Protein AF-W4GKX1-F1 (afdb_monomer)

pLDDT: mean 70.77, std 16.5, range [42.03, 93.0]

Radius of gyration: 24.76 Å; Cα contacts (8 Å, |Δi|>4): 48; chains: 1; bounding box: 85×24×41 Å

Sequence (98 aa):
MPSAQGYALCCTLLSAFGIIFLTSVGLMIQTQPEYIKSLNVTSSAPVYEGAALYAVCLVASIAVLYLKAGPVVEKYPNVPLSEQIDGVTNEKTPLLSR

Foldseek 3Di:
DDDPLNVLVVLLVVLVVLLVVLVVVLVCCVPPVPVCVVVPPPHSVVSVVSSVVSVVSNVVSVVVCCVVCPPDPPPPPPPPPVVVVVVVVVVPDPPDDD

Solvent-accessible surface area (backbone atoms only — not comparable to full-atom values): 5772 Å² total; per-residue (Å²): 130,88,51,77,64,56,55,35,51,50,47,30,52,54,19,53,52,44,28,56,51,27,49,52,50,27,48,48,48,70,76,44,55,77,82,33,67,85,68,75,63,89,64,45,61,68,38,49,53,50,20,50,52,25,50,52,50,25,53,52,27,47,50,52,47,50,74,73,58,54,80,84,70,73,80,64,76,87,66,60,75,64,61,64,51,56,60,63,53,59,79,76,51,88,74,87,75,130

Structure (mmCIF, N/CA/C/O backbone):
data_AF-W4GKX1-F1
#
_entry.id   AF-W4GKX1-F1
#
loop_
_atom_site.group_PDB
_atom_site.id
_atom_site.type_symbol
_atom_site.label_atom_id
_atom_site.label_alt_id
_atom_site.label_comp_id
_atom_site.label_asym_id
_atom_site.label_entity_id
_atom_site.label_seq_id
_atom_site.pdbx_PDB_ins_code
_atom_site.Cartn_x
_atom_site.Cartn_y
_atom_site.Cartn_z
_atom_site.occupancy
_atom_site.B_iso_or_equiv
_atom_site.auth_seq_id
_atom_site.auth_comp_id
_atom_site.auth_asym_id
_atom_site.auth_atom_id
_atom_site.pdbx_PDB_model_num
ATOM 1 N N . MET A 1 1 ? 17.997 16.138 -10.636 1.00 44.41 1 MET A N 1
ATOM 2 C CA . MET A 1 1 ? 16.570 15.774 -10.770 1.00 44.41 1 MET A CA 1
ATOM 3 C C . MET A 1 1 ? 16.423 14.335 -10.304 1.00 44.41 1 MET A C 1
ATOM 5 O O . MET A 1 1 ? 17.177 13.506 -10.803 1.00 44.41 1 MET A O 1
ATOM 9 N N . PRO A 1 2 ? 15.573 14.034 -9.313 1.00 56.47 2 PRO A N 1
ATOM 10 C CA . PRO A 1 2 ? 15.364 12.656 -8.866 1.00 56.47 2 PRO A CA 1
ATOM 11 C C . PRO A 1 2 ? 14.899 11.775 -10.034 1.00 56.47 2 PRO A C 1
ATOM 13 O O . PRO A 1 2 ? 14.084 12.189 -10.860 1.00 56.47 2 PRO A O 1
ATOM 16 N N . SER A 1 3 ? 15.481 10.580 -10.147 1.00 69.88 3 SER A N 1
ATOM 17 C CA . SER A 1 3 ? 15.194 9.650 -11.238 1.00 69.88 3 SER A CA 1
ATOM 18 C C . SER A 1 3 ? 13.771 9.099 -11.106 1.00 69.88 3 SER A C 1
ATOM 20 O O . SER A 1 3 ? 13.255 8.926 -10.003 1.00 69.88 3 SER A O 1
ATOM 22 N N . ALA A 1 4 ? 13.125 8.774 -12.228 1.00 68.12 4 ALA A N 1
ATOM 23 C CA . ALA A 1 4 ? 11.781 8.186 -12.220 1.00 68.12 4 ALA A CA 1
ATOM 24 C C . ALA A 1 4 ? 11.691 6.886 -11.387 1.00 68.12 4 ALA A C 1
ATOM 26 O O . ALA A 1 4 ? 10.633 6.569 -10.854 1.00 68.12 4 ALA A O 1
ATOM 27 N N . GLN A 1 5 ? 12.807 6.161 -11.244 1.00 68.31 5 GLN A N 1
ATOM 28 C CA . GLN A 1 5 ? 12.920 5.001 -10.354 1.00 68.31 5 GLN A CA 1
ATOM 29 C C . GLN A 1 5 ? 12.884 5.393 -8.869 1.00 68.31 5 GLN A C 1
ATOM 31 O O . GLN A 1 5 ? 12.253 4.698 -8.081 1.00 68.31 5 GLN A O 1
ATOM 36 N N . GLY A 1 6 ? 13.496 6.520 -8.486 1.00 76.69 6 GLY A N 1
ATOM 37 C CA . GLY A 1 6 ? 13.457 7.023 -7.109 1.00 76.69 6 GLY A CA 1
ATOM 38 C C . GLY A 1 6 ? 12.042 7.383 -6.650 1.00 76.69 6 GLY A C 1
ATOM 39 O O . GLY A 1 6 ? 11.649 7.043 -5.536 1.00 76.69 6 GLY A O 1
ATOM 40 N N . TYR A 1 7 ? 11.240 7.988 -7.532 1.00 78.75 7 TYR A N 1
ATOM 41 C CA . TYR A 1 7 ? 9.825 8.252 -7.253 1.00 78.75 7 TYR A CA 1
ATOM 42 C C . TYR A 1 7 ? 9.018 6.965 -7.085 1.00 78.75 7 TYR A C 1
ATOM 44 O O . TYR A 1 7 ? 8.266 6.840 -6.124 1.00 78.75 7 TYR A O 1
ATOM 52 N N . ALA A 1 8 ? 9.211 5.988 -7.973 1.00 75.06 8 ALA A N 1
ATOM 53 C CA . ALA A 1 8 ? 8.494 4.722 -7.895 1.00 75.06 8 ALA A CA 1
ATOM 54 C C . ALA A 1 8 ? 8.862 3.920 -6.632 1.00 75.06 8 ALA A C 1
ATOM 56 O O . ALA A 1 8 ? 7.972 3.377 -5.980 1.00 75.06 8 ALA A O 1
ATOM 57 N N . LEU A 1 9 ? 10.133 3.911 -6.212 1.00 77.44 9 LEU A N 1
ATOM 58 C CA . LEU A 1 9 ? 10.552 3.296 -4.945 1.00 77.44 9 LEU A CA 1
ATOM 59 C C . LEU A 1 9 ? 9.911 3.979 -3.732 1.00 77.44 9 LEU A C 1
ATOM 61 O O . LEU A 1 9 ? 9.366 3.297 -2.866 1.00 77.44 9 LEU A O 1
ATOM 65 N N . CYS A 1 10 ? 9.914 5.314 -3.694 1.00 86.75 10 CYS A N 1
ATOM 66 C CA . CYS A 1 10 ? 9.260 6.077 -2.632 1.00 86.75 10 CYS A CA 1
ATOM 67 C C . CYS A 1 10 ? 7.754 5.769 -2.558 1.00 86.75 10 CYS A C 1
ATOM 69 O O . CYS A 1 10 ? 7.243 5.460 -1.483 1.00 86.75 10 CYS A O 1
ATOM 71 N N . CYS A 1 11 ? 7.057 5.761 -3.700 1.00 83.81 11 CYS A N 1
ATOM 72 C CA . CYS A 1 11 ? 5.633 5.423 -3.773 1.00 83.81 11 CYS A CA 1
ATOM 73 C C . CYS A 1 11 ? 5.346 3.981 -3.336 1.00 83.81 11 CYS A C 1
ATOM 75 O O . CYS A 1 11 ? 4.333 3.734 -2.682 1.00 83.81 11 CYS A O 1
ATOM 77 N N . THR A 1 12 ? 6.240 3.038 -3.646 1.00 82.50 12 THR A N 1
ATOM 78 C CA . THR A 1 12 ? 6.089 1.635 -3.237 1.00 82.50 12 THR A CA 1
ATOM 79 C C . THR A 1 12 ? 6.249 1.484 -1.724 1.00 82.50 12 THR A C 1
ATOM 81 O O . THR A 1 12 ? 5.412 0.854 -1.083 1.00 82.50 12 THR A O 1
ATOM 84 N N . LEU A 1 13 ? 7.267 2.119 -1.130 1.00 86.81 13 LEU A N 1
ATOM 85 C CA . LEU A 1 13 ? 7.480 2.108 0.321 1.00 86.81 13 LEU A CA 1
ATOM 86 C C . LEU A 1 13 ? 6.326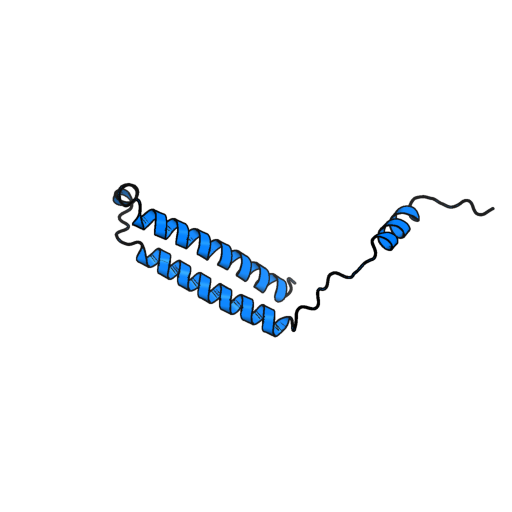 2.787 1.061 1.00 86.81 13 LEU A C 1
ATOM 88 O O . LEU A 1 13 ? 5.751 2.195 1.971 1.00 86.81 13 LEU A O 1
ATOM 92 N N . LEU A 1 14 ? 5.940 3.993 0.636 1.00 90.19 14 LEU A N 1
ATOM 93 C CA . LEU A 1 14 ? 4.826 4.728 1.232 1.00 90.19 14 LEU A CA 1
ATOM 94 C C . LEU A 1 14 ? 3.530 3.915 1.177 1.00 90.19 14 LEU A C 1
ATOM 96 O O . LEU A 1 14 ? 2.798 3.858 2.163 1.00 90.19 14 LEU A O 1
ATOM 100 N N . SER A 1 15 ? 3.269 3.254 0.046 1.00 85.44 15 SER A N 1
ATOM 101 C CA . SER A 1 15 ? 2.068 2.436 -0.107 1.00 85.44 15 SER A CA 1
ATOM 102 C C . SER A 1 15 ? 2.103 1.183 0.760 1.00 85.44 15 SER A C 1
ATOM 104 O O . SER A 1 15 ? 1.105 0.872 1.401 1.00 85.44 15 SER A O 1
ATOM 106 N N . ALA A 1 16 ? 3.248 0.504 0.867 1.00 87.19 16 ALA A N 1
ATOM 107 C CA . ALA A 1 16 ? 3.397 -0.655 1.745 1.00 87.19 16 ALA A CA 1
ATOM 108 C C . ALA A 1 16 ? 3.156 -0.293 3.221 1.00 87.19 16 ALA A C 1
ATOM 110 O O . ALA A 1 16 ? 2.381 -0.962 3.906 1.00 87.19 16 ALA A O 1
ATOM 111 N N . PHE A 1 17 ? 3.758 0.802 3.697 1.00 92.38 17 PHE A N 1
ATOM 112 C CA . PHE A 1 17 ? 3.531 1.296 5.057 1.00 92.38 17 PHE A CA 1
ATOM 113 C C . PHE A 1 17 ? 2.075 1.725 5.279 1.00 92.38 17 PHE A C 1
ATOM 115 O O . PHE A 1 17 ? 1.494 1.387 6.310 1.00 92.38 17 PHE A O 1
ATOM 122 N N . GLY A 1 18 ? 1.468 2.410 4.304 1.00 89.75 18 GLY A N 1
ATOM 123 C CA . GLY A 1 18 ? 0.066 2.826 4.353 1.00 89.75 18 GLY A CA 1
ATOM 124 C C . GLY A 1 18 ? -0.902 1.650 4.497 1.00 89.75 18 GLY A C 1
ATOM 125 O O . GLY A 1 18 ? -1.801 1.702 5.333 1.00 89.75 18 GLY A O 1
ATOM 126 N N . ILE A 1 19 ? -0.682 0.555 3.760 1.00 91.50 19 ILE A N 1
ATOM 127 C CA . ILE A 1 19 ? -1.499 -0.668 3.859 1.00 91.50 19 ILE A CA 1
ATOM 128 C C . ILE A 1 19 ? -1.404 -1.275 5.259 1.00 91.50 19 ILE A C 1
ATOM 130 O O . ILE A 1 19 ? -2.433 -1.576 5.864 1.00 91.50 19 ILE A O 1
ATOM 134 N N . ILE A 1 20 ? -0.188 -1.454 5.785 1.00 93.00 20 ILE A N 1
ATOM 135 C CA . ILE A 1 20 ? 0.025 -2.077 7.100 1.00 93.00 20 ILE A CA 1
ATOM 136 C C . ILE A 1 20 ? -0.627 -1.230 8.195 1.00 93.00 20 ILE A C 1
ATOM 138 O O . ILE A 1 20 ? -1.330 -1.762 9.054 1.00 93.00 20 ILE A O 1
ATOM 142 N N . PHE A 1 21 ? -0.434 0.088 8.137 1.00 92.00 21 PHE A N 1
ATOM 143 C CA . PHE A 1 21 ? -0.994 1.022 9.104 1.00 92.00 21 PHE A CA 1
ATOM 144 C C . PHE A 1 21 ? -2.526 1.067 9.057 1.00 92.00 21 PHE A C 1
ATOM 146 O O . PHE A 1 21 ? -3.180 0.949 10.087 1.00 92.00 21 PHE A O 1
ATOM 153 N N . LEU A 1 22 ? -3.130 1.194 7.876 1.00 90.38 22 LEU A N 1
ATOM 154 C CA . LEU A 1 22 ? -4.590 1.254 7.770 1.00 90.38 22 LEU A CA 1
ATOM 155 C C . LEU A 1 22 ? -5.238 -0.088 8.112 1.00 90.38 22 LEU A C 1
ATOM 157 O O . LEU A 1 22 ? -6.278 -0.116 8.763 1.00 90.38 22 LEU A O 1
ATOM 161 N N . THR A 1 23 ? -4.606 -1.208 7.761 1.00 90.06 23 THR A N 1
ATOM 162 C CA . THR A 1 23 ? -5.105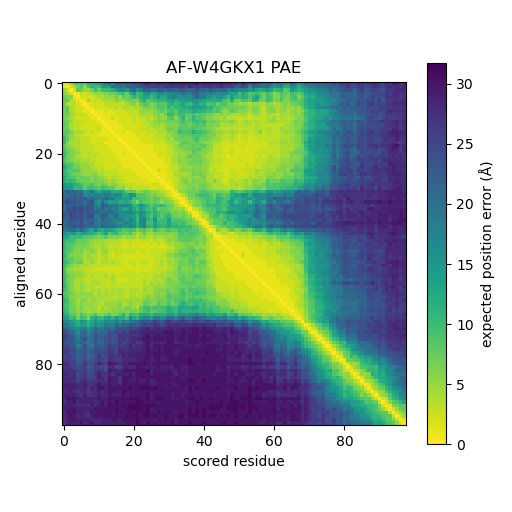 -2.534 8.149 1.00 90.06 23 THR A CA 1
ATOM 163 C C . THR A 1 23 ? -5.060 -2.720 9.666 1.00 90.06 23 THR A C 1
ATOM 165 O O . THR A 1 23 ? -6.028 -3.216 10.245 1.00 90.06 23 THR A O 1
ATOM 168 N N . SER A 1 24 ? -3.978 -2.293 10.331 1.00 89.38 24 SER A N 1
ATOM 169 C CA . SER A 1 24 ? -3.872 -2.386 11.792 1.00 89.38 24 SER A CA 1
ATOM 170 C C . SER A 1 24 ? -4.869 -1.467 12.499 1.00 89.38 24 SER A C 1
ATOM 172 O O . SER A 1 24 ? -5.536 -1.905 13.434 1.00 89.38 24 SER A O 1
ATOM 174 N N . VAL A 1 25 ? -5.056 -0.237 12.009 1.00 88.06 25 VAL A N 1
ATOM 175 C CA . VAL A 1 25 ? -6.077 0.692 12.516 1.00 88.06 25 VAL A CA 1
ATOM 176 C C . VAL A 1 25 ? -7.483 0.134 12.291 1.00 88.06 25 VAL A C 1
ATOM 178 O O . VAL A 1 25 ? -8.297 0.157 13.207 1.00 88.06 25 VAL A O 1
ATOM 181 N N . GLY A 1 26 ? -7.775 -0.429 11.117 1.00 86.50 26 GLY A N 1
ATOM 182 C CA . GLY A 1 26 ? -9.066 -1.055 10.824 1.00 86.50 26 GLY A CA 1
ATOM 183 C C . GLY A 1 26 ? -9.367 -2.239 11.747 1.00 86.50 26 GLY A C 1
ATOM 184 O O . GLY A 1 26 ? -10.491 -2.367 12.240 1.00 86.50 26 GLY A O 1
ATOM 185 N N . LEU A 1 27 ? -8.356 -3.065 12.043 1.00 86.25 27 LEU A N 1
ATOM 186 C CA . LEU A 1 27 ? -8.471 -4.169 13.001 1.00 86.25 27 LEU A CA 1
ATOM 187 C C . LEU A 1 27 ? -8.686 -3.664 14.425 1.00 86.25 27 LEU A C 1
ATOM 189 O O . LEU A 1 27 ? -9.542 -4.190 15.135 1.00 86.25 27 LEU A O 1
ATOM 193 N N . MET A 1 28 ? -7.957 -2.628 14.839 1.00 84.62 28 MET A N 1
ATOM 194 C CA . MET A 1 28 ? -8.168 -1.980 16.131 1.00 84.62 28 MET A CA 1
ATOM 195 C C . MET A 1 28 ? -9.597 -1.434 16.237 1.00 84.62 28 MET A C 1
ATOM 197 O O . MET A 1 28 ? -10.251 -1.634 17.257 1.00 84.62 28 MET A O 1
ATOM 201 N N . ILE A 1 29 ? -10.121 -0.839 15.158 1.00 82.19 29 ILE A N 1
ATOM 202 C CA . ILE A 1 29 ? -11.483 -0.301 15.137 1.00 82.19 29 ILE A CA 1
ATOM 203 C C . ILE A 1 29 ? -12.536 -1.411 15.282 1.00 82.19 29 ILE A C 1
ATOM 205 O O . ILE A 1 29 ? -13.523 -1.241 15.992 1.00 82.19 29 ILE A O 1
ATOM 209 N N . GLN A 1 30 ? -12.326 -2.562 14.637 1.00 81.38 30 GLN A N 1
ATOM 210 C CA . GLN A 1 30 ? -13.237 -3.706 14.760 1.00 81.38 30 GLN A CA 1
ATOM 211 C C . GLN A 1 30 ? -13.169 -4.390 16.130 1.00 81.38 30 GLN A C 1
ATOM 213 O O . GLN A 1 30 ? -14.195 -4.799 16.665 1.00 81.38 30 GLN A O 1
ATOM 218 N N . THR A 1 31 ? -11.968 -4.554 16.683 1.00 82.00 31 THR A N 1
ATOM 219 C CA . THR A 1 31 ? -11.748 -5.364 17.893 1.00 82.00 31 THR A CA 1
ATOM 220 C C . THR A 1 31 ? -12.000 -4.603 19.187 1.00 82.00 31 THR A C 1
ATOM 222 O O . THR A 1 31 ? -12.290 -5.226 20.206 1.00 82.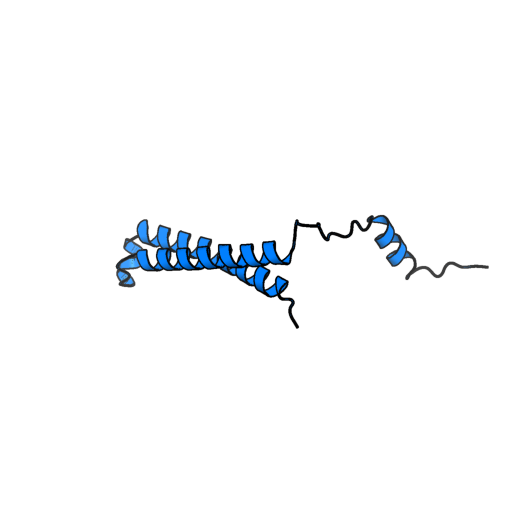00 31 THR A O 1
ATOM 225 N N . GLN A 1 32 ? -11.895 -3.274 19.168 1.00 74.81 32 GLN A N 1
ATOM 226 C CA . GLN A 1 32 ? -11.960 -2.433 20.360 1.00 74.81 32 GLN A CA 1
ATOM 227 C C . GLN A 1 32 ? -12.963 -1.280 20.179 1.00 74.81 32 GLN A C 1
ATOM 229 O O . GLN A 1 32 ? -12.577 -0.111 20.240 1.00 74.81 32 GLN A O 1
ATOM 234 N N . PRO A 1 33 ? -14.270 -1.566 19.995 1.00 64.75 33 PRO A N 1
ATOM 235 C CA . PRO A 1 33 ? -15.281 -0.536 19.731 1.00 64.75 33 PRO A CA 1
ATOM 236 C C . PRO A 1 33 ? -15.446 0.462 20.888 1.00 64.75 33 PRO A C 1
ATOM 238 O O . PRO A 1 33 ? -15.973 1.558 20.702 1.00 64.75 33 PRO A O 1
ATOM 241 N N . GLU A 1 34 ? -14.996 0.105 22.094 1.00 64.50 34 GLU A N 1
ATOM 242 C CA . GLU A 1 34 ? -15.130 0.932 23.292 1.00 64.50 34 GLU A CA 1
ATOM 243 C C . GLU A 1 34 ? -14.271 2.209 23.245 1.00 64.50 34 GLU A C 1
ATOM 245 O O . GLU A 1 34 ? -14.744 3.269 23.650 1.00 64.50 34 GLU A O 1
ATOM 250 N N . TYR A 1 35 ? -13.075 2.157 22.645 1.00 63.50 35 TYR A N 1
ATOM 251 C CA . TYR A 1 35 ? -12.174 3.315 22.509 1.00 63.50 35 TYR A CA 1
ATOM 252 C C . TYR A 1 35 ? -12.628 4.332 21.445 1.00 63.50 35 TYR A C 1
ATOM 254 O O . TYR A 1 35 ? -12.081 5.427 21.353 1.00 63.50 35 TYR A O 1
ATOM 262 N N . ILE A 1 36 ? -13.632 3.978 20.640 1.00 60.00 36 ILE A N 1
ATOM 263 C CA . ILE A 1 36 ? -14.041 4.694 19.419 1.00 60.00 36 ILE A CA 1
ATOM 264 C C . ILE A 1 36 ? -15.388 5.387 19.608 1.00 60.00 36 ILE A C 1
ATOM 266 O O . ILE A 1 36 ? -15.728 6.312 18.871 1.00 60.00 36 ILE A O 1
ATOM 270 N N . LYS A 1 37 ? -16.145 4.986 20.638 1.00 57.84 37 LYS A N 1
ATOM 271 C CA . LYS A 1 37 ? -17.419 5.612 21.015 1.00 57.84 37 LYS A CA 1
ATOM 272 C C . LYS A 1 37 ? -17.294 7.124 21.221 1.00 57.84 37 LYS A C 1
ATOM 274 O O . LYS A 1 37 ? -18.244 7.845 20.940 1.00 57.84 37 LYS A O 1
ATOM 279 N N . SER A 1 38 ? -16.132 7.609 21.662 1.00 63.91 38 SER A N 1
ATOM 280 C CA . SER A 1 38 ? -15.852 9.040 21.833 1.00 63.91 38 SER A CA 1
ATOM 281 C C . SER A 1 38 ? -15.573 9.783 20.521 1.00 63.91 38 SER A C 1
ATOM 283 O O . SER A 1 38 ? -15.726 10.999 20.477 1.00 63.91 38 SER A O 1
ATOM 285 N N . LEU A 1 39 ? -15.186 9.078 19.452 1.00 64.25 39 LEU A N 1
ATOM 286 C CA . LEU A 1 39 ? -14.785 9.672 18.173 1.00 64.25 39 LEU A CA 1
ATOM 287 C C . LEU A 1 39 ? -15.908 9.700 17.118 1.00 64.25 39 LEU A C 1
ATOM 289 O O . LEU A 1 39 ? -15.670 10.157 16.004 1.00 64.25 39 LEU A O 1
ATOM 293 N N . ASN A 1 40 ? -17.127 9.240 17.438 1.00 65.19 40 ASN A N 1
ATOM 294 C CA . ASN A 1 40 ? -18.265 9.167 16.501 1.00 65.19 40 ASN A CA 1
ATOM 295 C C . ASN A 1 40 ? -17.928 8.453 15.168 1.00 65.19 40 ASN A C 1
ATOM 297 O O . ASN A 1 40 ? -18.523 8.726 14.127 1.00 65.19 40 ASN A O 1
ATOM 301 N N . VAL A 1 41 ? -16.954 7.538 15.176 1.00 61.59 41 VAL A N 1
ATOM 302 C CA . VAL A 1 41 ? -16.584 6.759 13.988 1.00 61.59 41 VAL A CA 1
ATOM 303 C C . VAL A 1 41 ? -17.412 5.483 14.004 1.00 61.59 41 VAL A C 1
ATOM 305 O O . VAL A 1 41 ? -17.102 4.527 14.707 1.00 61.59 41 VAL A O 1
ATOM 308 N N . THR A 1 42 ? -18.520 5.492 13.267 1.00 62.03 42 THR A N 1
ATOM 309 C CA . THR A 1 42 ? -19.516 4.407 13.278 1.00 62.03 42 THR A CA 1
ATOM 310 C C . THR A 1 42 ? -19.069 3.167 12.494 1.00 62.03 42 THR A C 1
ATOM 312 O O . THR A 1 42 ? -19.691 2.115 12.614 1.00 62.03 42 THR A O 1
ATOM 315 N N . SER A 1 43 ? -18.009 3.254 11.680 1.00 69.94 43 SER A N 1
ATOM 316 C CA . SER A 1 43 ? -17.591 2.145 10.817 1.00 69.94 43 SER A CA 1
ATOM 317 C C . SER A 1 43 ? -16.094 2.151 10.510 1.00 69.94 43 SER A C 1
ATOM 319 O O . SER A 1 43 ? -15.514 3.197 10.227 1.00 69.94 43 SER A O 1
ATOM 321 N N . SER A 1 44 ? -15.486 0.962 10.508 1.00 77.62 44 SER A N 1
ATOM 322 C CA . SER A 1 44 ? -14.120 0.706 10.028 1.00 77.62 44 SER A CA 1
ATOM 323 C C . SER A 1 44 ? -14.010 0.707 8.500 1.00 77.62 44 SER A C 1
ATOM 325 O O . SER A 1 44 ? -12.897 0.743 7.975 1.00 77.62 44 SER A O 1
ATOM 327 N N . ALA A 1 45 ? -15.138 0.688 7.780 1.00 79.81 45 ALA A N 1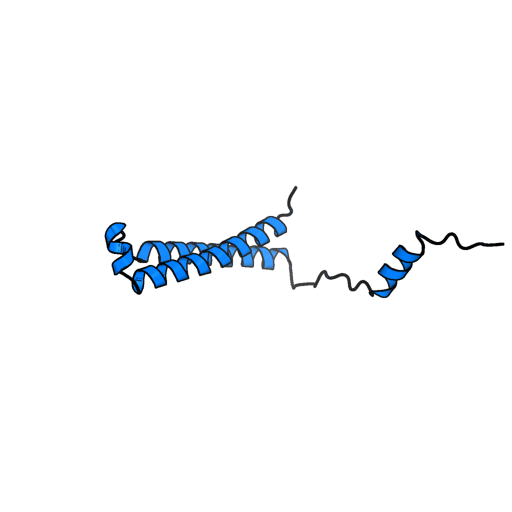
ATOM 328 C CA . ALA A 1 45 ? -15.173 0.593 6.322 1.00 79.81 45 ALA A CA 1
ATOM 329 C C . ALA A 1 45 ? -14.298 1.645 5.607 1.00 79.81 45 ALA A C 1
ATOM 331 O O . ALA A 1 45 ? -13.493 1.242 4.771 1.00 79.81 45 ALA A O 1
ATOM 332 N N . PRO A 1 46 ? -14.320 2.948 5.963 1.00 83.75 46 PRO A N 1
ATOM 333 C CA . PRO A 1 46 ? -13.503 3.955 5.277 1.00 83.75 46 PRO A CA 1
ATOM 334 C C . PRO A 1 46 ? -11.993 3.705 5.399 1.00 83.75 46 PRO A C 1
ATOM 336 O O . PRO A 1 46 ? -11.223 4.078 4.518 1.00 83.75 46 PRO A O 1
ATOM 339 N N . VAL A 1 47 ? -11.559 3.064 6.488 1.00 86.94 47 VAL A N 1
ATOM 340 C CA . VAL A 1 47 ? -10.146 2.741 6.725 1.00 86.94 47 VAL A CA 1
ATOM 341 C C . VAL A 1 47 ? -9.699 1.602 5.811 1.00 86.94 47 VAL A C 1
ATOM 343 O O . VAL A 1 47 ? -8.617 1.669 5.228 1.00 86.94 47 VAL A O 1
ATOM 346 N N . TYR A 1 48 ? -10.549 0.590 5.628 1.00 88.00 48 TYR A N 1
ATOM 347 C CA . TYR A 1 48 ? -10.288 -0.503 4.690 1.00 88.00 48 TYR A CA 1
ATOM 348 C C . TYR A 1 48 ? -10.355 -0.054 3.229 1.00 88.00 48 TYR A C 1
ATOM 350 O O . TYR A 1 48 ? -9.509 -0.468 2.441 1.00 88.00 48 TYR A O 1
ATOM 358 N N . GLU A 1 49 ? -11.275 0.848 2.880 1.00 88.69 49 GLU A N 1
ATOM 359 C CA . GLU A 1 49 ? -11.302 1.487 1.557 1.00 88.69 49 GLU A CA 1
ATOM 360 C C . GLU A 1 49 ? -10.000 2.262 1.292 1.00 88.69 49 GLU A C 1
ATOM 362 O O . GLU A 1 49 ? -9.385 2.134 0.232 1.00 88.69 49 GLU A O 1
ATOM 367 N N . GLY A 1 50 ? -9.501 2.998 2.292 1.00 88.44 50 GLY A N 1
ATOM 368 C CA . GLY A 1 50 ? -8.189 3.642 2.219 1.00 88.44 50 GLY A CA 1
ATOM 369 C C . GLY A 1 50 ? -7.049 2.639 2.007 1.00 88.44 50 GLY A C 1
ATOM 370 O O . GLY A 1 50 ? -6.185 2.854 1.156 1.00 88.44 50 GLY A O 1
ATOM 371 N N . ALA A 1 51 ? -7.054 1.518 2.735 1.00 88.38 51 ALA A N 1
ATOM 372 C CA . ALA A 1 51 ? -6.053 0.463 2.574 1.00 88.38 51 ALA A CA 1
ATOM 373 C C . ALA A 1 51 ? -6.091 -0.147 1.161 1.00 88.38 51 ALA A C 1
ATOM 375 O O . ALA A 1 51 ? -5.037 -0.395 0.571 1.00 88.38 51 ALA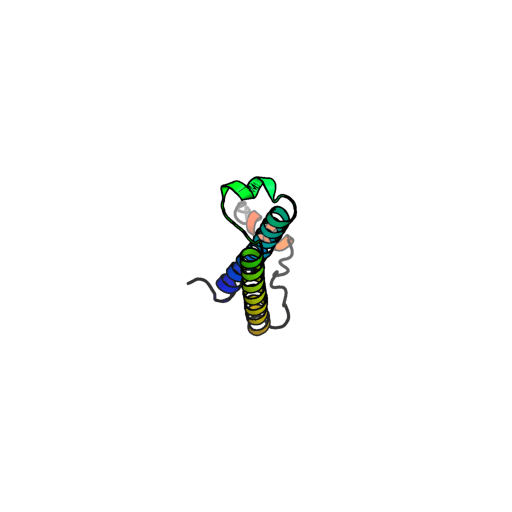 A O 1
ATOM 376 N N . ALA A 1 52 ? -7.287 -0.328 0.593 1.00 89.62 52 ALA A N 1
ATOM 377 C CA . ALA A 1 52 ? -7.470 -0.808 -0.772 1.00 89.62 52 ALA A CA 1
ATOM 378 C C . ALA A 1 52 ? -6.879 0.166 -1.805 1.00 89.62 52 ALA A C 1
ATOM 380 O O . ALA A 1 52 ? -6.179 -0.266 -2.721 1.00 89.62 52 ALA A O 1
ATOM 381 N N . LEU A 1 53 ? -7.063 1.480 -1.628 1.00 90.31 53 LEU A N 1
ATOM 382 C CA . LEU A 1 53 ? -6.436 2.486 -2.493 1.00 90.31 53 LEU A CA 1
ATOM 383 C C . LEU A 1 53 ? -4.905 2.423 -2.436 1.00 90.31 53 LEU A C 1
ATOM 385 O O . LEU A 1 53 ? -4.248 2.452 -3.478 1.00 90.31 53 LEU A O 1
ATOM 389 N N . TYR A 1 54 ? -4.322 2.276 -1.243 1.00 89.38 54 TYR A N 1
ATOM 390 C CA . TYR A 1 54 ? -2.875 2.091 -1.121 1.00 89.38 54 TYR A CA 1
ATOM 391 C C . TYR A 1 54 ? -2.397 0.776 -1.759 1.00 89.38 54 TYR A C 1
ATOM 393 O O . TYR A 1 54 ? -1.329 0.760 -2.371 1.00 89.38 54 TYR A O 1
ATOM 401 N N . ALA A 1 55 ? -3.184 -0.303 -1.703 1.00 87.38 55 ALA A N 1
ATOM 402 C CA . ALA A 1 55 ? -2.875 -1.551 -2.405 1.00 87.38 55 ALA A CA 1
ATOM 403 C C . ALA A 1 55 ? -2.863 -1.374 -3.931 1.00 87.38 55 ALA A C 1
ATOM 405 O O . ALA A 1 55 ? -1.938 -1.839 -4.597 1.00 87.38 55 ALA A O 1
ATOM 406 N N . VAL A 1 56 ? -3.826 -0.636 -4.491 1.00 91.44 56 VAL A N 1
ATOM 407 C CA . VAL A 1 56 ? -3.844 -0.304 -5.926 1.00 91.44 56 VAL A CA 1
ATOM 408 C C . VAL A 1 56 ? -2.618 0.532 -6.310 1.00 91.44 56 VAL A C 1
ATOM 410 O O . VAL A 1 56 ? -1.938 0.214 -7.288 1.00 91.44 56 VAL A O 1
ATOM 413 N N . CYS A 1 57 ? -2.280 1.555 -5.519 1.00 87.81 57 CYS A N 1
ATOM 414 C CA . CYS A 1 57 ? -1.084 2.375 -5.730 1.00 87.81 57 CYS A CA 1
ATOM 415 C C . CYS A 1 57 ? 0.211 1.555 -5.670 1.00 87.81 57 CYS A C 1
ATOM 417 O O . CYS A 1 57 ? 1.128 1.795 -6.461 1.00 87.81 57 CYS A O 1
ATOM 419 N N . LEU A 1 58 ? 0.285 0.567 -4.775 1.00 87.94 58 LEU A N 1
ATOM 420 C CA . LEU A 1 58 ? 1.416 -0.350 -4.676 1.00 87.94 58 LEU A CA 1
ATOM 421 C C . LEU A 1 58 ? 1.560 -1.188 -5.953 1.00 87.94 58 LEU A C 1
ATOM 423 O O . LEU A 1 58 ? 2.639 -1.214 -6.540 1.00 87.94 58 LEU A O 1
ATOM 427 N N . VAL A 1 59 ? 0.477 -1.816 -6.423 1.00 88.81 59 VAL A N 1
ATOM 428 C CA . VAL A 1 59 ? 0.490 -2.631 -7.651 1.00 88.81 59 VAL A CA 1
ATOM 429 C C . VAL A 1 59 ? 0.888 -1.791 -8.864 1.00 88.81 59 VAL A C 1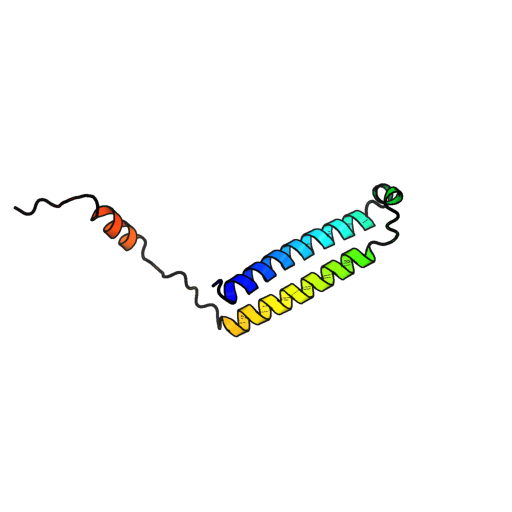
ATOM 431 O O . VAL A 1 59 ? 1.740 -2.211 -9.646 1.00 88.81 59 VAL A O 1
ATOM 434 N N . ALA A 1 60 ? 0.341 -0.581 -8.995 1.00 86.38 60 ALA A N 1
ATOM 435 C CA . ALA A 1 60 ? 0.703 0.337 -10.072 1.00 86.38 60 ALA A CA 1
ATOM 436 C C . ALA A 1 60 ? 2.186 0.746 -10.009 1.00 86.38 60 ALA A C 1
ATOM 438 O O . ALA A 1 60 ? 2.879 0.727 -11.027 1.00 86.38 60 ALA A O 1
ATOM 439 N N . SER A 1 61 ? 2.699 1.063 -8.815 1.00 83.50 61 SER A N 1
ATOM 440 C CA . SER A 1 61 ? 4.107 1.444 -8.618 1.00 83.50 61 SER A CA 1
ATOM 441 C C . SER A 1 61 ? 5.055 0.292 -8.955 1.00 83.50 61 SER A C 1
ATOM 443 O O . SER A 1 61 ? 6.059 0.492 -9.640 1.00 83.50 61 SER A O 1
ATOM 445 N N . ILE A 1 62 ? 4.702 -0.928 -8.542 1.00 83.00 62 ILE A N 1
ATOM 446 C CA . ILE A 1 62 ? 5.438 -2.151 -8.865 1.00 83.00 62 ILE A CA 1
ATOM 447 C C . ILE A 1 62 ? 5.419 -2.401 -10.375 1.00 83.00 62 ILE A C 1
ATOM 449 O O . ILE A 1 62 ? 6.474 -2.626 -10.961 1.00 83.00 62 ILE A O 1
ATOM 453 N N . ALA A 1 63 ? 4.262 -2.302 -11.033 1.00 84.75 63 ALA A N 1
ATOM 454 C CA . ALA A 1 63 ? 4.162 -2.474 -12.481 1.00 84.75 63 ALA A CA 1
ATOM 455 C C . ALA A 1 63 ? 5.077 -1.494 -13.235 1.00 84.75 63 ALA A C 1
ATOM 457 O O . ALA A 1 63 ? 5.797 -1.898 -14.147 1.00 84.75 63 ALA A O 1
ATOM 458 N N . VAL A 1 64 ? 5.124 -0.227 -12.812 1.00 82.19 64 VAL A N 1
ATOM 459 C CA . VAL A 1 64 ? 6.035 0.777 -13.384 1.00 82.19 64 VAL A CA 1
ATOM 460 C C . VAL A 1 64 ? 7.501 0.408 -13.150 1.00 82.19 64 VAL A C 1
ATOM 462 O O . VAL A 1 64 ? 8.313 0.562 -14.063 1.00 82.19 64 VAL A O 1
ATOM 465 N N . LEU A 1 65 ? 7.857 -0.099 -11.966 1.00 78.31 65 LEU A N 1
ATOM 466 C CA . LEU A 1 65 ? 9.214 -0.573 -11.689 1.00 78.31 65 LEU A CA 1
ATOM 467 C C . LEU A 1 65 ? 9.594 -1.749 -12.593 1.00 78.31 65 LEU A C 1
ATOM 469 O O . LEU A 1 65 ? 10.645 -1.688 -13.219 1.00 78.31 65 LEU A O 1
ATOM 473 N N . TYR A 1 66 ? 8.742 -2.766 -12.734 1.00 77.06 66 TYR A N 1
ATOM 474 C CA . TYR A 1 66 ? 9.027 -3.939 -13.570 1.00 77.06 66 TYR A CA 1
ATOM 475 C C . TYR A 1 66 ? 9.114 -3.602 -15.062 1.00 77.06 66 TYR A C 1
ATOM 477 O O . TYR A 1 66 ? 10.047 -4.033 -15.739 1.00 77.06 66 TYR A O 1
ATOM 485 N N . LEU A 1 67 ? 8.190 -2.785 -15.577 1.00 78.00 67 LEU A N 1
ATOM 486 C CA . LEU A 1 67 ? 8.198 -2.369 -16.983 1.00 78.00 67 LEU A CA 1
ATOM 487 C C . LEU A 1 67 ? 9.410 -1.496 -17.326 1.00 78.00 67 LEU A C 1
ATOM 489 O O . LEU A 1 67 ? 9.884 -1.517 -18.459 1.00 78.00 67 LEU A O 1
ATOM 493 N N . LYS A 1 68 ? 9.917 -0.723 -16.358 1.00 67.94 68 LYS A N 1
ATOM 494 C CA . LYS A 1 68 ? 11.037 0.202 -16.565 1.00 67.94 68 LYS A CA 1
ATOM 495 C C . LYS A 1 68 ? 12.399 -0.388 -16.190 1.00 67.94 68 LYS A C 1
ATOM 497 O O . LYS A 1 68 ? 13.413 0.141 -16.634 1.00 67.94 68 LYS A O 1
ATOM 502 N N . ALA A 1 69 ? 12.437 -1.446 -15.380 1.00 58.09 69 ALA A N 1
ATOM 503 C CA . ALA A 1 69 ? 13.673 -2.087 -14.939 1.00 58.09 69 ALA A CA 1
ATOM 504 C C . ALA A 1 69 ? 14.144 -3.228 -15.854 1.00 58.09 69 ALA A C 1
ATOM 506 O O . ALA A 1 69 ? 15.332 -3.536 -15.826 1.00 58.09 69 ALA A O 1
ATOM 507 N N . GLY A 1 70 ? 13.274 -3.851 -16.664 1.00 52.75 70 GLY A N 1
ATOM 508 C CA . GLY A 1 70 ? 13.628 -5.141 -17.276 1.00 52.75 70 GLY A CA 1
ATOM 509 C C . GLY A 1 70 ? 13.919 -6.203 -16.195 1.00 52.75 70 GLY A C 1
ATOM 510 O O . GLY A 1 70 ? 13.786 -5.903 -15.007 1.00 52.75 70 GLY A O 1
ATOM 511 N N . PRO A 1 71 ? 14.264 -7.459 -16.546 1.00 45.44 71 P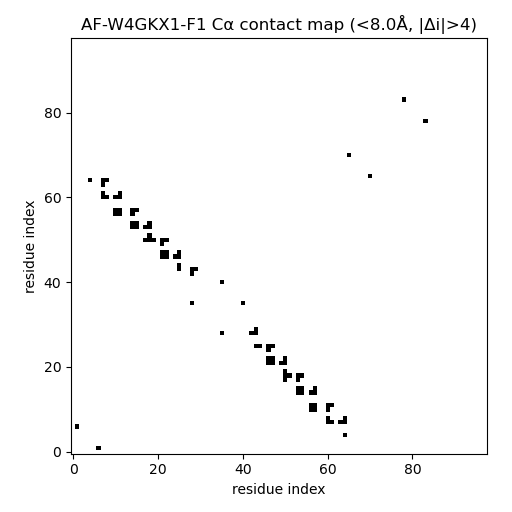RO A N 1
ATOM 512 C CA . PRO A 1 71 ? 14.615 -8.464 -15.542 1.00 45.44 71 PRO A CA 1
ATOM 513 C C . PRO A 1 71 ? 15.719 -7.892 -14.660 1.00 45.44 71 PRO A C 1
ATOM 515 O O . PRO A 1 71 ? 16.661 -7.304 -15.184 1.00 45.44 71 PRO A O 1
ATOM 518 N N . VAL A 1 72 ? 15.550 -8.016 -13.343 1.00 51.81 72 VAL A N 1
ATOM 519 C CA . VAL A 1 72 ? 16.454 -7.504 -12.310 1.00 51.81 72 VAL A CA 1
ATOM 520 C C . VAL A 1 72 ? 17.880 -7.959 -12.618 1.00 51.81 72 VAL A C 1
ATOM 522 O O . VAL A 1 72 ? 18.319 -9.023 -12.197 1.00 51.81 72 VAL A O 1
ATOM 525 N N . VAL A 1 73 ? 18.615 -7.153 -13.381 1.00 46.38 73 VAL A N 1
ATOM 526 C CA . VAL A 1 73 ? 20.065 -7.184 -13.368 1.00 46.38 73 VAL A CA 1
ATOM 527 C C . VAL A 1 73 ? 20.394 -6.497 -12.063 1.00 46.38 73 VAL A C 1
ATOM 529 O O . VAL A 1 73 ? 20.320 -5.270 -11.963 1.00 46.38 73 VAL A O 1
ATOM 532 N N . GLU A 1 74 ? 20.647 -7.314 -11.042 1.00 46.56 74 GLU A N 1
ATOM 533 C CA . GLU A 1 74 ? 21.392 -6.932 -9.852 1.00 46.56 74 GLU A CA 1
ATOM 534 C C . GLU A 1 74 ? 22.508 -5.979 -10.278 1.00 46.56 74 GLU A C 1
ATOM 536 O O . GLU A 1 74 ? 23.538 -6.377 -10.817 1.00 46.56 74 GLU A O 1
ATOM 541 N N . LYS A 1 75 ? 22.283 -4.682 -10.083 1.00 42.28 75 LYS A N 1
ATOM 542 C CA . LYS A 1 75 ? 23.325 -3.676 -10.223 1.00 42.28 75 LYS A CA 1
ATOM 543 C C . LYS A 1 75 ? 23.980 -3.480 -8.861 1.00 42.28 75 LYS A C 1
ATOM 545 O O . LYS A 1 75 ? 24.195 -2.353 -8.433 1.00 42.28 75 LYS A O 1
ATOM 550 N N . TYR A 1 76 ? 24.280 -4.584 -8.181 1.00 48.78 76 TYR A N 1
ATOM 551 C CA . TYR A 1 76 ? 25.469 -4.624 -7.355 1.00 48.78 76 TYR A CA 1
ATOM 552 C C . TYR A 1 76 ? 26.600 -4.841 -8.353 1.00 48.78 76 TYR A C 1
ATOM 554 O O . TYR A 1 76 ? 26.695 -5.926 -8.928 1.00 48.78 76 TYR A O 1
ATOM 562 N N . PRO A 1 77 ? 27.420 -3.821 -8.668 1.00 42.56 77 PRO A N 1
ATOM 563 C CA . PRO A 1 77 ? 28.690 -4.143 -9.276 1.00 42.56 77 PRO A CA 1
ATOM 564 C C . PRO A 1 77 ? 29.345 -5.108 -8.291 1.00 42.56 77 PRO A C 1
ATOM 566 O O . PRO A 1 77 ? 29.505 -4.782 -7.114 1.00 42.56 77 PRO A O 1
ATOM 569 N N . ASN A 1 78 ? 29.625 -6.321 -8.754 1.00 55.94 78 ASN A N 1
ATOM 570 C CA . ASN A 1 78 ? 30.502 -7.258 -8.079 1.00 55.94 78 ASN A CA 1
ATOM 571 C C . ASN A 1 78 ? 31.883 -6.594 -8.039 1.00 55.94 78 ASN A C 1
ATOM 573 O O . ASN A 1 78 ? 32.747 -6.918 -8.844 1.00 55.94 78 ASN A O 1
ATOM 577 N N . VAL A 1 79 ? 32.054 -5.574 -7.199 1.00 49.69 79 VAL A N 1
ATOM 578 C CA . VAL A 1 79 ? 33.358 -5.007 -6.902 1.00 49.69 79 VAL A CA 1
ATOM 579 C C . VAL A 1 79 ? 33.983 -6.040 -5.980 1.00 49.69 79 VAL A C 1
ATOM 581 O O . VAL A 1 79 ? 33.478 -6.229 -4.867 1.00 49.69 79 VAL A O 1
ATOM 584 N N . PRO A 1 80 ? 35.009 -6.779 -6.427 1.00 47.50 80 PRO A N 1
ATOM 585 C CA . PRO A 1 80 ? 35.729 -7.639 -5.516 1.00 47.50 80 PRO A CA 1
ATOM 586 C C . PRO A 1 80 ? 36.283 -6.735 -4.411 1.00 47.50 80 PRO A C 1
ATOM 588 O O . PRO A 1 80 ? 36.940 -5.731 -4.682 1.00 47.50 80 PRO A O 1
ATOM 591 N N . LEU A 1 81 ? 35.978 -7.073 -3.156 1.00 55.41 81 LEU A N 1
ATOM 592 C CA . LEU A 1 81 ? 36.356 -6.310 -1.959 1.00 55.41 81 LEU A CA 1
ATOM 593 C C . LEU A 1 81 ? 37.871 -6.007 -1.894 1.00 55.41 81 LEU A C 1
ATOM 595 O O . LEU A 1 81 ? 38.292 -5.123 -1.158 1.00 55.41 81 LEU A O 1
ATOM 599 N N . SER A 1 82 ? 38.684 -6.715 -2.685 1.00 56.28 82 SER A N 1
ATOM 600 C CA . SER A 1 82 ? 40.113 -6.475 -2.882 1.00 56.28 82 SER A CA 1
ATOM 601 C C . SER A 1 82 ? 40.436 -5.138 -3.563 1.00 56.28 82 SER A C 1
ATOM 603 O O . SER A 1 82 ? 41.359 -4.460 -3.128 1.00 56.28 82 SER A O 1
ATOM 605 N N . GLU A 1 83 ? 39.670 -4.701 -4.570 1.00 52.44 83 GLU A N 1
ATOM 606 C CA . GLU A 1 83 ? 39.998 -3.482 -5.338 1.00 52.44 83 GLU A CA 1
ATOM 607 C C . GLU A 1 83 ? 39.757 -2.199 -4.523 1.00 52.44 83 GLU A C 1
ATOM 609 O O . GLU A 1 83 ? 40.448 -1.192 -4.682 1.00 52.44 83 GLU A O 1
ATOM 614 N N . GLN A 1 84 ? 38.808 -2.248 -3.582 1.00 50.88 84 GLN A N 1
ATOM 615 C CA . GLN A 1 84 ? 38.526 -1.135 -2.674 1.00 50.88 84 GLN A CA 1
ATOM 616 C C . GLN A 1 84 ? 39.622 -0.962 -1.606 1.00 50.88 84 GLN A C 1
ATOM 618 O O . GLN A 1 84 ? 39.825 0.146 -1.110 1.00 50.88 84 GLN A O 1
ATOM 623 N N . ILE A 1 85 ? 40.352 -2.031 -1.266 1.00 52.91 85 ILE A N 1
ATOM 624 C CA . ILE A 1 85 ? 41.458 -1.979 -0.300 1.00 52.91 85 ILE A CA 1
ATOM 625 C C . ILE A 1 85 ? 42.717 -1.410 -0.972 1.00 52.91 85 ILE A C 1
ATOM 627 O O . ILE A 1 85 ? 43.381 -0.552 -0.387 1.00 52.91 85 ILE A O 1
ATOM 631 N N . ASP A 1 86 ? 43.009 -1.784 -2.220 1.00 51.12 86 ASP A N 1
ATOM 632 C CA . ASP A 1 86 ? 44.192 -1.285 -2.941 1.00 51.12 86 ASP A CA 1
ATOM 633 C C . ASP A 1 86 ? 44.127 0.223 -3.245 1.00 51.12 86 ASP A C 1
ATOM 635 O O . ASP A 1 86 ? 45.146 0.922 -3.167 1.00 51.12 86 ASP A O 1
ATOM 639 N N . GLY A 1 87 ? 42.927 0.752 -3.517 1.00 50.62 87 GLY A N 1
ATOM 640 C CA . GLY A 1 87 ? 42.707 2.184 -3.753 1.00 50.62 87 GLY A CA 1
ATOM 641 C C . GLY A 1 87 ? 42.850 3.057 -2.500 1.00 50.62 87 GLY A C 1
ATOM 642 O O . GLY A 1 87 ? 43.408 4.148 -2.572 1.00 50.62 87 GLY A O 1
ATOM 643 N N . VAL A 1 88 ? 42.414 2.571 -1.331 1.00 50.75 88 VAL A N 1
ATOM 644 C CA . VAL A 1 88 ? 42.516 3.318 -0.058 1.00 50.75 88 VAL A CA 1
ATOM 645 C C . VAL A 1 88 ? 43.934 3.264 0.523 1.00 50.75 88 VAL A C 1
ATOM 647 O O . VAL A 1 88 ? 44.350 4.180 1.236 1.00 50.75 88 VAL A O 1
ATOM 650 N N . THR A 1 89 ? 44.703 2.220 0.200 1.00 49.78 89 THR A N 1
ATOM 651 C CA . THR A 1 89 ? 46.066 2.043 0.727 1.00 49.78 89 THR A CA 1
ATOM 652 C C . THR A 1 89 ? 47.120 2.784 -0.109 1.00 49.78 89 THR A C 1
ATOM 654 O O . THR A 1 89 ? 48.131 3.224 0.437 1.00 49.78 89 THR A O 1
ATOM 657 N N . ASN A 1 90 ? 46.878 3.023 -1.406 1.00 50.25 90 ASN A N 1
ATOM 658 C CA . ASN A 1 90 ? 47.789 3.825 -2.239 1.00 50.25 90 ASN A CA 1
ATOM 659 C C . ASN A 1 90 ? 47.744 5.331 -1.939 1.00 50.25 90 ASN A C 1
ATOM 661 O O . ASN A 1 90 ? 48.729 6.024 -2.178 1.00 50.25 90 ASN A O 1
ATOM 665 N N . GLU A 1 91 ? 46.651 5.852 -1.375 1.00 53.31 91 GLU A N 1
ATOM 666 C CA . GLU A 1 91 ? 46.544 7.291 -1.092 1.00 53.31 91 GLU A CA 1
ATOM 667 C C . GLU A 1 91 ? 47.345 7.725 0.155 1.00 53.31 91 GLU A C 1
ATOM 669 O O . GLU A 1 91 ? 47.536 8.917 0.387 1.00 53.31 91 GLU A O 1
ATOM 674 N N . LYS A 1 92 ? 47.836 6.778 0.975 1.00 51.69 92 LYS A N 1
ATOM 675 C CA . LYS A 1 92 ? 48.487 7.082 2.268 1.00 51.69 92 LYS A CA 1
ATOM 676 C C . LYS A 1 92 ? 49.923 6.592 2.440 1.00 51.69 92 LYS A C 1
ATOM 678 O O . LYS A 1 92 ? 50.509 6.834 3.494 1.00 51.69 92 LYS A O 1
ATOM 683 N N . THR A 1 93 ? 50.528 5.988 1.425 1.00 50.56 93 THR A N 1
ATOM 684 C CA . THR A 1 93 ? 51.949 5.614 1.474 1.00 50.56 93 THR A CA 1
ATOM 685 C C . THR A 1 93 ? 52.661 6.084 0.214 1.00 50.56 93 THR A C 1
ATOM 687 O O . THR A 1 93 ? 52.561 5.410 -0.810 1.00 50.56 93 THR A O 1
ATOM 690 N N . PRO A 1 94 ? 53.413 7.203 0.252 1.00 45.94 94 PRO A N 1
ATOM 691 C CA . PRO A 1 94 ? 54.399 7.461 -0.782 1.00 45.94 94 PRO A CA 1
ATOM 692 C C . PRO A 1 94 ? 55.461 6.367 -0.658 1.00 45.94 94 PRO A C 1
ATOM 694 O O . PRO A 1 94 ? 56.285 6.375 0.257 1.00 45.94 94 PRO A O 1
ATOM 697 N N . LEU A 1 95 ? 55.392 5.370 -1.540 1.00 52.66 95 LEU A N 1
ATOM 698 C CA . LEU A 1 95 ? 56.442 4.375 -1.661 1.00 52.66 95 LEU A CA 1
ATOM 699 C C . LEU A 1 95 ? 57.721 5.103 -2.082 1.00 52.66 95 LEU A C 1
ATOM 701 O O . LEU A 1 95 ? 57.809 5.662 -3.174 1.00 52.66 95 LEU A O 1
ATOM 705 N N . LEU A 1 96 ? 58.689 5.102 -1.165 1.00 57.50 96 LE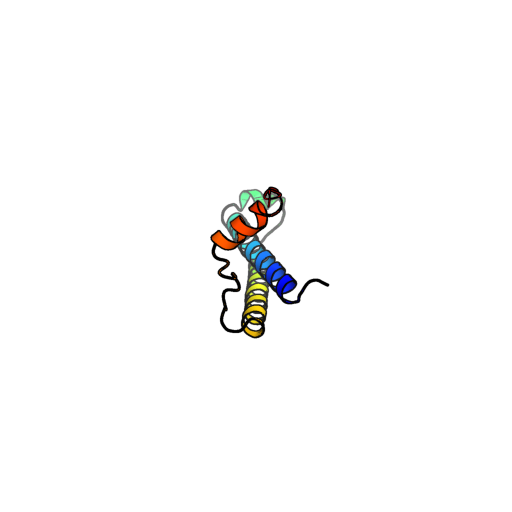U A N 1
ATOM 706 C CA . LEU A 1 96 ? 60.101 5.379 -1.397 1.00 57.50 96 LEU A CA 1
ATOM 707 C C . LEU A 1 96 ? 60.578 4.557 -2.600 1.00 57.50 96 LEU A C 1
ATOM 709 O O . LEU A 1 96 ? 60.969 3.399 -2.455 1.00 57.5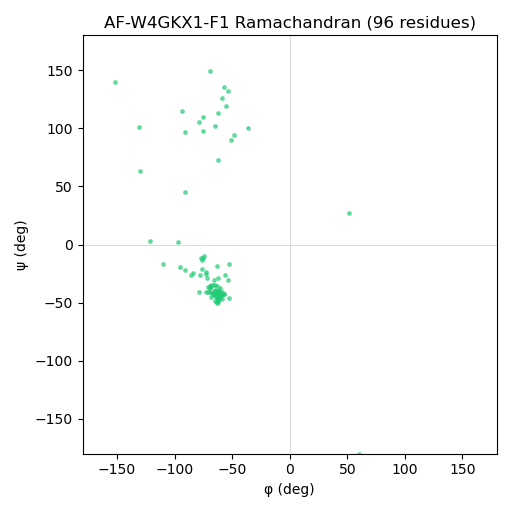0 96 LEU A O 1
ATOM 713 N N . SER A 1 97 ? 60.553 5.163 -3.783 1.00 48.38 97 SER A N 1
ATOM 714 C CA . SER A 1 97 ? 61.348 4.701 -4.909 1.00 48.38 97 SER A CA 1
ATOM 715 C C . SER A 1 97 ? 62.656 5.483 -4.887 1.00 48.38 97 SER A C 1
ATOM 717 O O . SER A 1 97 ? 62.671 6.710 -4.962 1.00 48.38 97 SER A O 1
ATOM 719 N N . ARG A 1 98 ? 63.711 4.709 -4.656 1.00 42.03 98 ARG A N 1
ATOM 720 C CA . ARG A 1 98 ? 65.129 5.054 -4.583 1.00 42.03 98 ARG A CA 1
ATOM 721 C C . ARG A 1 98 ? 65.631 5.844 -5.788 1.00 42.03 98 ARG A C 1
ATOM 723 O O . ARG A 1 98 ? 65.146 5.557 -6.905 1.00 42.03 98 ARG A O 1
#

Mean predicted aligned error: 15.51 Å

Secondary structure (DSSP, 8-state):
---HHHHHHHHHHHHHHHHHHHHHHHHHHHH-GGGTGGGT---SHHHHHHHHHHHHHHHHHHHHHHHHH-S---------HHHHHHHHHHTS------

Organism: Aphanomyces astaci (NCBI:txid112090)